Protein AF-W4L9Q1-F1 (afdb_monomer_lite)

Organism: Entotheonella factor (NCBI:txid1429438)

Structure (mmCIF, N/CA/C/O backbone):
data_AF-W4L9Q1-F1
#
_entry.id   AF-W4L9Q1-F1
#
loop_
_atom_site.group_PDB
_atom_site.id
_atom_site.type_symbol
_atom_site.label_atom_id
_atom_site.label_alt_id
_atom_site.label_comp_id
_atom_site.label_asym_id
_atom_site.label_entity_id
_atom_site.label_seq_id
_atom_site.pdbx_PDB_ins_code
_atom_site.Cartn_x
_atom_site.Cartn_y
_atom_site.Cartn_z
_atom_site.occupancy
_atom_site.B_iso_or_equiv
_atom_site.auth_seq_id
_atom_site.auth_comp_id
_atom_site.auth_asym_id
_atom_site.auth_atom_id
_atom_site.pdbx_PDB_model_num
ATOM 1 N N . MET A 1 1 ? -5.003 -15.562 -1.135 1.00 81.56 1 MET A N 1
ATOM 2 C CA . MET A 1 1 ? -5.381 -14.390 -0.312 1.00 81.56 1 MET A CA 1
ATOM 3 C C . MET A 1 1 ? -6.903 -14.299 -0.227 1.00 81.56 1 MET A C 1
ATOM 5 O O . MET A 1 1 ? -7.544 -14.784 -1.157 1.00 81.56 1 MET A O 1
ATOM 9 N N . PRO A 1 2 ? -7.484 -13.748 0.858 1.00 91.06 2 PRO A N 1
ATOM 10 C CA . PRO A 1 2 ? -8.933 -13.558 0.981 1.00 91.06 2 PRO A CA 1
ATOM 11 C C . PRO A 1 2 ? -9.529 -12.705 -0.149 1.00 91.06 2 PRO A C 1
ATOM 13 O O . PRO A 1 2 ? -8.844 -11.896 -0.768 1.00 91.06 2 PRO A O 1
ATOM 16 N N . ARG A 1 3 ? -10.829 -12.856 -0.423 1.00 92.12 3 ARG A N 1
ATOM 17 C CA . ARG A 1 3 ? -11.527 -11.943 -1.342 1.00 92.12 3 ARG A CA 1
ATOM 18 C C . ARG A 1 3 ? -11.833 -10.642 -0.605 1.00 92.12 3 ARG A C 1
ATOM 20 O O . ARG A 1 3 ? -12.477 -10.673 0.437 1.00 92.12 3 ARG A O 1
ATOM 27 N N . GLY A 1 4 ? -11.415 -9.518 -1.172 1.00 94.25 4 GLY A N 1
ATOM 28 C CA . GLY A 1 4 ? -11.682 -8.191 -0.629 1.00 94.25 4 GLY A CA 1
ATOM 29 C C . GLY A 1 4 ? -10.883 -7.125 -1.362 1.00 94.25 4 GLY A C 1
ATOM 30 O O . GLY A 1 4 ? -10.539 -7.293 -2.534 1.00 94.25 4 GLY A O 1
ATOM 31 N N . TYR A 1 5 ? -10.606 -6.029 -0.671 1.00 94.69 5 TYR A N 1
ATOM 32 C CA . TYR A 1 5 ? -9.891 -4.882 -1.210 1.00 94.69 5 TYR A CA 1
ATOM 33 C C . TYR A 1 5 ? -8.481 -4.827 -0.640 1.00 94.69 5 TYR A C 1
ATOM 35 O O . TYR A 1 5 ? -8.245 -5.203 0.506 1.00 94.69 5 TYR A O 1
ATOM 43 N N . TYR A 1 6 ? -7.555 -4.334 -1.452 1.00 94.62 6 TYR A N 1
ATOM 44 C CA . TYR A 1 6 ? -6.151 -4.233 -1.098 1.00 94.62 6 TYR A CA 1
ATOM 45 C C . TYR A 1 6 ? -5.633 -2.852 -1.463 1.00 94.62 6 TYR A C 1
ATOM 47 O O . TYR A 1 6 ? -5.867 -2.385 -2.579 1.00 94.62 6 TYR A O 1
ATOM 55 N N . ILE A 1 7 ? -4.906 -2.224 -0.541 1.00 94.31 7 ILE A N 1
ATOM 56 C CA . ILE A 1 7 ? -4.115 -1.027 -0.827 1.00 94.31 7 ILE A CA 1
ATOM 57 C C . ILE A 1 7 ? -2.648 -1.375 -0.603 1.00 94.31 7 ILE A C 1
ATOM 59 O O . ILE A 1 7 ? -2.281 -1.929 0.431 1.00 94.31 7 ILE A O 1
ATOM 63 N N . TYR A 1 8 ? -1.814 -1.060 -1.591 1.00 93.19 8 TYR A N 1
ATOM 64 C CA . TYR A 1 8 ? -0.370 -1.238 -1.524 1.00 93.19 8 TYR A CA 1
ATOM 65 C C . TYR A 1 8 ? 0.329 0.121 -1.531 1.00 93.19 8 TYR A C 1
ATOM 67 O O . TYR A 1 8 ? 0.129 0.911 -2.455 1.00 93.19 8 TYR A O 1
ATOM 75 N N . ALA A 1 9 ? 1.167 0.370 -0.526 1.00 91.81 9 ALA A N 1
ATOM 76 C CA . ALA A 1 9 ? 2.048 1.531 -0.464 1.00 91.81 9 ALA A CA 1
ATOM 77 C C . ALA A 1 9 ? 3.463 1.141 -0.925 1.00 91.81 9 ALA A C 1
ATOM 79 O O . ALA A 1 9 ? 4.039 0.164 -0.456 1.00 91.81 9 ALA A O 1
ATOM 80 N N . GLY A 1 10 ? 4.053 1.886 -1.857 1.00 89.06 10 GLY A N 1
ATOM 81 C CA . GLY A 1 10 ? 5.404 1.591 -2.338 1.00 89.06 10 GLY A CA 1
ATOM 82 C C . GLY A 1 10 ? 6.045 2.779 -3.041 1.00 89.06 10 GLY A C 1
ATOM 83 O O . GLY A 1 10 ? 5.342 3.638 -3.565 1.00 89.06 10 GLY A O 1
ATOM 84 N N . SER A 1 11 ? 7.381 2.825 -3.058 1.00 84.31 11 SER A N 1
ATOM 85 C CA . SER A 1 11 ? 8.059 4.120 -3.209 1.00 84.31 11 SER A CA 1
ATOM 86 C C . SER A 1 11 ? 8.225 4.715 -4.610 1.00 84.31 11 SER A C 1
ATOM 88 O O . SER A 1 11 ? 8.465 5.889 -4.675 1.00 84.31 11 SER A O 1
ATOM 90 N N . ALA A 1 12 ? 8.162 4.045 -5.753 1.00 79.31 12 ALA A N 1
ATOM 91 C CA . ALA A 1 12 ? 8.424 4.673 -7.076 1.00 79.31 12 ALA A CA 1
ATOM 92 C C . ALA A 1 12 ? 9.689 5.577 -7.245 1.00 79.31 12 ALA A C 1
ATOM 94 O O . ALA A 1 12 ? 9.782 6.316 -8.233 1.00 79.31 12 ALA A O 1
ATOM 95 N N . GLN A 1 13 ? 10.687 5.491 -6.354 1.00 71.44 13 GLN A N 1
ATOM 96 C CA . GLN A 1 13 ? 11.980 6.161 -6.524 1.00 71.44 13 GLN A CA 1
ATOM 97 C C . GLN A 1 13 ? 12.646 5.638 -7.810 1.00 71.44 13 GLN A C 1
ATOM 99 O O . GLN A 1 13 ? 12.792 4.431 -7.991 1.00 71.44 13 GLN A O 1
ATOM 104 N N . GLY A 1 14 ? 12.963 6.535 -8.749 1.00 66.94 14 GLY A N 1
ATOM 105 C CA . GLY A 1 14 ? 13.485 6.173 -10.077 1.00 66.94 14 GLY A CA 1
ATOM 106 C C . GLY A 1 14 ? 12.462 6.169 -11.224 1.00 66.94 14 GLY A C 1
ATOM 107 O O . GLY A 1 14 ? 12.819 5.808 -12.344 1.00 66.94 14 GLY A O 1
ATOM 108 N N . GLY A 1 15 ? 11.211 6.591 -10.987 1.00 77.88 15 GLY A N 1
ATOM 109 C CA . GLY A 1 15 ? 10.281 6.966 -12.061 1.00 77.88 15 GLY A CA 1
ATOM 110 C C . GLY A 1 15 ? 8.832 6.540 -11.828 1.00 77.88 15 GLY A C 1
ATOM 111 O O . GLY A 1 15 ? 8.444 5.416 -12.159 1.00 77.88 15 GLY A O 1
ATOM 112 N N . LEU A 1 16 ? 8.005 7.478 -11.356 1.00 78.69 16 LEU A N 1
ATOM 113 C CA . LEU A 1 16 ? 6.571 7.276 -11.126 1.00 78.69 16 LEU A CA 1
ATOM 114 C C . LEU A 1 16 ? 5.836 6.820 -12.394 1.00 78.69 16 LEU A C 1
ATOM 116 O O . LEU A 1 16 ? 5.162 5.793 -12.370 1.00 78.69 16 LEU A O 1
ATOM 120 N N . ALA A 1 17 ? 6.026 7.520 -13.517 1.00 75.31 17 ALA A N 1
ATOM 121 C CA . ALA A 1 17 ? 5.348 7.209 -14.777 1.00 75.31 17 ALA A CA 1
ATOM 122 C C . ALA A 1 17 ? 5.626 5.775 -15.261 1.00 75.31 17 ALA A C 1
ATOM 124 O O . ALA A 1 17 ? 4.701 5.042 -15.605 1.00 75.31 17 ALA A O 1
ATOM 125 N N . LYS A 1 18 ? 6.891 5.331 -15.211 1.00 79.94 18 LYS A N 1
ATOM 126 C CA . LYS A 1 18 ? 7.289 3.971 -15.610 1.00 79.94 18 LYS A CA 1
ATOM 127 C C . LYS A 1 18 ? 6.645 2.912 -14.715 1.00 79.94 18 LYS A C 1
ATOM 129 O O . LYS A 1 18 ? 6.160 1.892 -15.211 1.00 79.94 18 LYS A O 1
ATOM 134 N N . ARG A 1 19 ? 6.626 3.153 -13.402 1.00 80.62 19 ARG A N 1
ATOM 135 C CA . ARG A 1 19 ? 6.049 2.225 -12.425 1.00 80.62 19 ARG A CA 1
ATOM 136 C C . ARG A 1 19 ? 4.528 2.142 -12.549 1.00 80.62 19 ARG A C 1
ATOM 138 O O . ARG A 1 19 ? 3.984 1.043 -12.554 1.00 80.62 19 ARG A O 1
ATOM 145 N N . LEU A 1 20 ? 3.856 3.273 -12.745 1.00 80.12 20 LEU A N 1
ATOM 146 C CA . LEU A 1 20 ? 2.416 3.321 -13.001 1.00 80.12 20 LEU A CA 1
ATOM 147 C C . LEU A 1 20 ? 2.045 2.645 -14.314 1.00 80.12 20 LEU A C 1
ATOM 149 O O . LEU A 1 20 ? 1.163 1.793 -14.321 1.00 80.12 20 LEU A O 1
ATOM 153 N N . HIS A 1 21 ? 2.748 2.954 -15.407 1.00 78.88 21 HIS A N 1
ATOM 154 C CA . HIS A 1 21 ? 2.512 2.310 -16.695 1.00 78.88 21 HIS A CA 1
ATOM 155 C C . HIS A 1 21 ? 2.579 0.788 -16.555 1.00 78.88 21 HIS A C 1
ATOM 157 O O . HIS A 1 21 ? 1.666 0.083 -16.985 1.00 78.88 21 HIS A O 1
ATOM 163 N N . ARG A 1 22 ? 3.611 0.286 -15.867 1.00 81.50 22 ARG A N 1
ATOM 164 C CA . ARG A 1 22 ? 3.750 -1.138 -15.573 1.00 81.50 22 ARG A CA 1
ATOM 165 C C . ARG A 1 22 ? 2.616 -1.678 -14.705 1.00 81.50 22 ARG A C 1
ATOM 167 O O . ARG A 1 22 ? 2.123 -2.761 -14.997 1.00 81.50 22 ARG A O 1
ATOM 174 N N . HIS A 1 23 ? 2.213 -0.979 -13.646 1.00 79.19 23 HIS A N 1
ATOM 175 C CA . HIS A 1 23 ? 1.157 -1.427 -12.728 1.00 79.19 23 HIS A CA 1
ATOM 176 C C . HIS A 1 23 ? -0.267 -1.258 -13.271 1.00 79.19 23 HIS A C 1
ATOM 178 O O . HIS A 1 23 ? -1.179 -1.888 -12.748 1.00 79.19 23 HIS A O 1
ATOM 184 N N . VAL A 1 24 ? -0.464 -0.496 -14.344 1.00 75.00 24 VAL A N 1
ATOM 185 C CA . VAL A 1 24 ? -1.743 -0.419 -15.058 1.00 75.00 24 VAL A CA 1
ATOM 186 C C . VAL A 1 24 ? -1.793 -1.469 -16.168 1.00 75.00 24 VAL A C 1
ATOM 188 O O . VAL A 1 24 ? -2.681 -2.317 -16.166 1.00 75.00 24 VAL A O 1
ATOM 191 N N . HIS A 1 25 ? -0.788 -1.525 -17.043 1.00 74.69 25 HIS A N 1
ATOM 192 C CA . HIS A 1 25 ? -0.856 -2.322 -18.280 1.00 74.69 25 HIS A CA 1
ATOM 193 C C . HIS A 1 25 ? -0.369 -3.763 -18.132 1.00 74.69 25 HIS A C 1
ATOM 195 O O . HIS A 1 25 ? -0.805 -4.645 -18.859 1.00 74.69 25 HIS A O 1
ATOM 201 N N . GLY A 1 26 ? 0.500 -4.018 -17.160 1.00 69.75 26 GLY A N 1
ATOM 202 C CA . GLY A 1 26 ? 1.064 -5.341 -16.910 1.00 69.75 26 GLY A CA 1
ATOM 203 C C . GLY A 1 26 ? 2.565 -5.334 -17.131 1.00 69.75 26 GLY A C 1
ATOM 204 O O . GLY A 1 26 ? 3.129 -4.407 -17.712 1.00 69.75 26 GLY A O 1
ATOM 205 N N . ALA A 1 27 ? 3.216 -6.380 -16.641 1.00 69.69 27 ALA A N 1
ATOM 206 C CA . ALA A 1 27 ? 4.602 -6.682 -16.944 1.00 69.69 27 ALA A CA 1
ATOM 207 C C . ALA A 1 27 ? 4.713 -8.172 -17.239 1.00 69.69 27 ALA A C 1
ATOM 209 O O . ALA A 1 27 ? 4.077 -8.974 -16.560 1.00 69.69 27 ALA A O 1
ATOM 210 N N . SER A 1 28 ? 5.564 -8.538 -18.191 1.00 70.44 28 SER A N 1
ATOM 211 C CA . SER A 1 28 ? 5.990 -9.927 -18.380 1.00 70.44 28 SER A CA 1
ATOM 212 C C . SER A 1 28 ? 6.986 -10.385 -17.307 1.00 70.44 28 SER A C 1
ATOM 214 O O . SER A 1 28 ? 7.206 -11.581 -17.154 1.00 70.44 28 SER A O 1
ATOM 216 N N . THR A 1 29 ? 7.578 -9.450 -16.551 1.00 77.25 29 THR A N 1
ATOM 217 C CA . THR A 1 29 ? 8.550 -9.731 -15.486 1.00 77.25 29 THR A CA 1
ATOM 218 C C . THR A 1 29 ? 8.092 -9.191 -14.134 1.00 77.25 29 THR A C 1
ATOM 220 O O . THR A 1 29 ? 7.622 -8.055 -14.039 1.00 77.25 29 THR A O 1
ATOM 223 N N . TYR A 1 30 ? 8.283 -9.977 -13.074 1.00 80.38 30 TYR A N 1
ATOM 224 C CA . TYR A 1 30 ? 7.971 -9.587 -11.697 1.00 80.38 30 TYR A CA 1
ATOM 225 C C . TYR A 1 30 ? 9.176 -8.886 -11.068 1.00 80.38 30 TYR A C 1
ATOM 227 O O . TYR A 1 30 ? 10.176 -9.529 -10.765 1.00 80.38 30 TYR A O 1
ATOM 235 N N . HIS A 1 31 ? 9.108 -7.564 -10.900 1.00 79.12 31 HIS A N 1
ATOM 236 C CA . HIS A 1 31 ? 10.197 -6.781 -10.296 1.00 79.12 31 HIS A CA 1
ATOM 237 C C . HIS A 1 31 ? 9.815 -6.207 -8.928 1.00 79.12 31 HIS A C 1
ATOM 239 O O . HIS A 1 31 ? 10.672 -6.054 -8.064 1.00 79.12 31 HIS A O 1
ATOM 245 N N . TRP A 1 32 ? 8.537 -5.895 -8.708 1.00 82.88 32 TRP A N 1
ATOM 246 C CA . TRP A 1 32 ? 8.040 -5.371 -7.436 1.00 82.88 32 TRP A CA 1
ATOM 247 C C . TRP A 1 32 ? 7.078 -6.351 -6.776 1.00 82.88 32 TRP A C 1
ATOM 249 O O . TRP A 1 32 ? 6.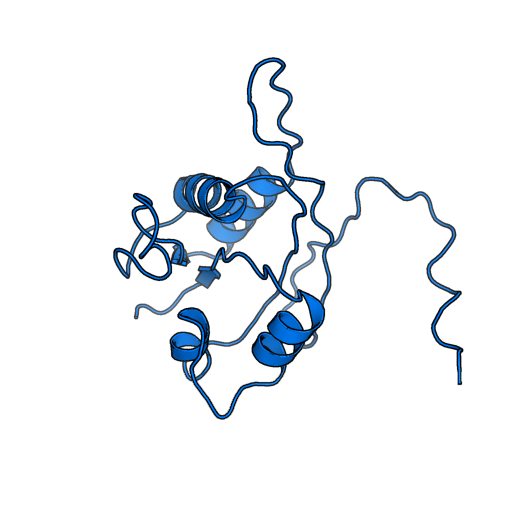370 -7.084 -7.455 1.00 82.88 32 TRP A O 1
ATOM 259 N N . HIS A 1 33 ? 6.984 -6.309 -5.445 1.00 84.56 33 HIS A N 1
ATOM 260 C CA . HIS A 1 33 ? 6.080 -7.175 -4.680 1.00 84.56 33 HIS A CA 1
ATOM 261 C C . HIS A 1 33 ? 4.640 -7.157 -5.226 1.00 84.56 33 HIS A C 1
ATOM 263 O O . HIS A 1 33 ? 4.039 -8.209 -5.419 1.00 84.56 33 HIS A O 1
ATOM 269 N N . ILE A 1 34 ? 4.108 -5.978 -5.571 1.00 85.56 34 ILE A N 1
ATOM 270 C CA . ILE A 1 34 ? 2.755 -5.837 -6.133 1.00 85.56 34 ILE A CA 1
ATOM 271 C C . ILE A 1 34 ? 2.579 -6.522 -7.499 1.00 85.56 34 ILE A C 1
ATOM 273 O O . ILE A 1 34 ? 1.459 -6.907 -7.828 1.00 85.56 34 ILE A O 1
ATOM 277 N N . ASP A 1 35 ? 3.654 -6.742 -8.269 1.00 84.50 35 ASP A N 1
ATOM 278 C CA . ASP A 1 35 ? 3.584 -7.450 -9.554 1.00 84.50 35 ASP A CA 1
ATOM 279 C C . ASP A 1 35 ? 3.070 -8.889 -9.354 1.00 84.50 35 ASP A C 1
ATOM 281 O O . ASP A 1 35 ? 2.298 -9.378 -10.173 1.00 84.50 35 ASP A O 1
ATOM 285 N N . TYR A 1 36 ? 3.399 -9.536 -8.228 1.00 82.94 36 TYR A N 1
ATOM 286 C CA . TYR A 1 36 ? 2.929 -10.890 -7.895 1.00 82.94 36 TYR A CA 1
ATOM 287 C C . TYR A 1 36 ? 1.428 -10.962 -7.582 1.00 82.94 36 TYR A C 1
ATOM 289 O O . TYR A 1 36 ? 0.818 -12.020 -7.712 1.00 82.94 36 TYR A O 1
ATOM 297 N N . LEU A 1 37 ? 0.813 -9.845 -7.183 1.00 82.69 37 LEU A N 1
ATOM 298 C CA . LEU A 1 37 ? -0.630 -9.774 -6.932 1.00 82.69 37 LEU A CA 1
ATOM 299 C C . LEU A 1 37 ? -1.426 -9.417 -8.180 1.00 82.69 37 LEU A C 1
ATOM 301 O O . LEU A 1 37 ? -2.633 -9.645 -8.227 1.00 82.69 37 LEU A O 1
ATOM 305 N N . ARG A 1 38 ? -0.770 -8.867 -9.204 1.00 77.19 38 ARG A N 1
ATOM 306 C CA . ARG A 1 38 ? -1.447 -8.335 -10.385 1.00 77.19 38 ARG A CA 1
ATOM 307 C C . ARG A 1 38 ? -2.234 -9.372 -11.170 1.00 77.19 38 ARG A C 1
ATOM 309 O O . ARG A 1 38 ? -3.313 -9.047 -11.646 1.00 77.19 38 ARG A O 1
ATOM 316 N N . SER A 1 39 ? -1.727 -10.596 -11.301 1.00 78.38 39 SER A N 1
ATOM 317 C CA . SER A 1 39 ? -2.442 -11.663 -12.016 1.00 78.38 39 SER A CA 1
ATOM 318 C C . SER A 1 39 ? -3.710 -12.122 -11.288 1.00 78.38 39 SER A C 1
ATOM 320 O O . SER A 1 39 ? -4.579 -12.734 -11.899 1.00 78.38 39 SER A O 1
ATOM 322 N N . GLN A 1 40 ? -3.834 -11.801 -9.997 1.00 84.19 40 GLN A N 1
ATOM 323 C CA . GLN A 1 40 ? -4.921 -12.234 -9.119 1.00 84.19 40 GLN A CA 1
ATOM 324 C C . GLN A 1 40 ? -5.834 -11.076 -8.682 1.00 84.19 40 GLN A C 1
ATOM 326 O O . GLN A 1 40 ? -6.788 -11.294 -7.935 1.00 84.19 40 GLN A O 1
ATOM 331 N N . ALA A 1 41 ? -5.556 -9.839 -9.114 1.00 84.38 41 ALA A N 1
ATOM 332 C CA . ALA A 1 41 ? -6.250 -8.645 -8.645 1.00 84.38 41 ALA A CA 1
ATOM 333 C C . ALA A 1 41 ? -6.546 -7.651 -9.775 1.00 84.38 41 ALA A C 1
ATOM 335 O O . ALA A 1 41 ? -5.730 -7.398 -10.659 1.00 84.38 41 ALA A O 1
ATOM 336 N N . ARG A 1 42 ? -7.718 -7.013 -9.696 1.00 84.69 42 ARG A N 1
ATOM 337 C CA . ARG A 1 42 ? -8.084 -5.888 -10.562 1.00 84.69 42 ARG A CA 1
ATOM 338 C C . ARG A 1 42 ? -7.646 -4.578 -9.915 1.00 84.69 42 ARG A C 1
ATOM 340 O O . ARG A 1 42 ? -8.051 -4.287 -8.792 1.00 84.69 42 ARG A O 1
ATOM 347 N N . VAL A 1 43 ? -6.882 -3.767 -10.644 1.00 83.50 43 VAL A N 1
ATOM 348 C CA . VAL A 1 43 ? -6.528 -2.407 -10.214 1.00 83.50 43 VAL A CA 1
ATOM 349 C C . VAL A 1 43 ? -7.779 -1.531 -10.261 1.00 83.50 43 VAL A C 1
ATOM 351 O O . VAL A 1 43 ? -8.454 -1.477 -11.286 1.00 83.50 43 VAL A O 1
ATOM 354 N N . LEU A 1 44 ? -8.107 -0.880 -9.143 1.00 85.25 44 LEU A N 1
ATOM 355 C CA . LEU A 1 44 ? -9.280 -0.001 -9.035 1.00 85.25 44 LEU A CA 1
ATOM 356 C C . LEU A 1 44 ? -8.915 1.484 -9.128 1.00 85.25 44 LEU A C 1
ATOM 358 O O . LEU A 1 44 ? -9.682 2.263 -9.683 1.00 85.25 44 LEU A O 1
ATOM 362 N N . ALA A 1 45 ? -7.772 1.872 -8.559 1.00 83.25 45 ALA A N 1
ATOM 363 C CA . ALA A 1 45 ? -7.290 3.248 -8.504 1.00 83.25 45 ALA A CA 1
ATOM 364 C C . ALA A 1 45 ? -5.797 3.278 -8.140 1.00 83.25 45 ALA A C 1
ATOM 366 O O . ALA A 1 45 ? -5.245 2.274 -7.680 1.00 83.25 45 ALA A O 1
ATOM 367 N N . TRP A 1 46 ? -5.164 4.440 -8.302 1.00 82.56 46 TRP A N 1
ATOM 368 C CA . TRP A 1 46 ? -3.840 4.741 -7.762 1.00 82.56 46 T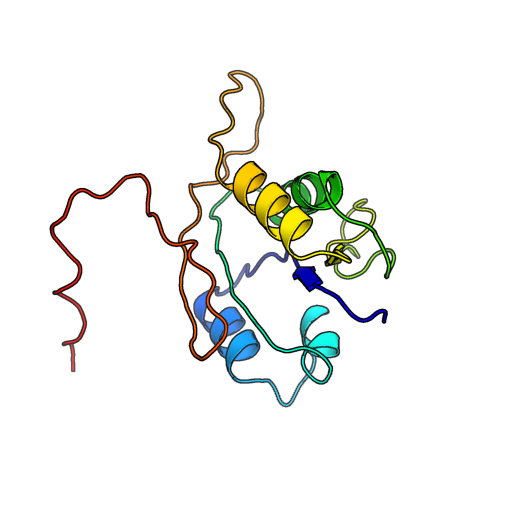RP A CA 1
ATOM 369 C C . TRP A 1 46 ? -3.772 6.198 -7.290 1.00 82.56 46 TRP A C 1
ATOM 371 O O . TRP A 1 46 ? -4.546 7.044 -7.732 1.00 82.56 46 TRP A O 1
ATOM 381 N N . CYS A 1 47 ? -2.870 6.476 -6.351 1.00 80.81 47 CYS A N 1
ATOM 382 C CA . CYS A 1 47 ? -2.604 7.810 -5.813 1.00 80.81 47 CYS A CA 1
ATOM 383 C C . CYS A 1 47 ? -1.089 7.980 -5.695 1.00 80.81 47 CYS A C 1
ATOM 385 O O . CYS A 1 47 ? -0.395 7.021 -5.349 1.00 80.81 47 CYS A O 1
ATOM 387 N N . ALA A 1 48 ? -0.583 9.179 -5.969 1.00 79.88 48 ALA A N 1
ATOM 388 C CA . ALA A 1 48 ? 0.824 9.504 -5.780 1.00 79.88 48 ALA A CA 1
ATOM 389 C C . ALA A 1 48 ? 0.975 10.627 -4.752 1.00 79.88 48 ALA A C 1
ATOM 391 O O . ALA A 1 48 ? 0.254 11.623 -4.799 1.00 79.88 48 ALA A O 1
ATOM 392 N N . PHE A 1 49 ? 1.936 10.451 -3.849 1.00 77.12 49 PHE A N 1
ATOM 393 C CA . PHE A 1 49 ? 2.320 11.426 -2.837 1.00 77.12 49 PHE A CA 1
ATOM 394 C C . PHE A 1 49 ? 3.796 11.747 -3.044 1.00 77.12 49 PHE A C 1
ATOM 396 O O . PHE A 1 49 ? 4.613 10.828 -3.149 1.00 77.12 49 PHE A O 1
ATOM 403 N N . ALA A 1 50 ? 4.143 13.029 -3.109 1.00 73.62 50 ALA A N 1
ATOM 404 C CA . ALA A 1 50 ? 5.530 13.449 -2.999 1.00 73.62 50 ALA A CA 1
ATOM 405 C C . ALA A 1 50 ? 5.864 13.641 -1.514 1.00 73.62 50 ALA A C 1
ATOM 407 O O . ALA A 1 50 ? 5.028 14.063 -0.719 1.00 73.62 50 ALA A O 1
ATOM 408 N N . GLY A 1 51 ? 7.082 13.295 -1.121 1.00 67.75 51 GLY A N 1
ATOM 409 C CA . GLY A 1 51 ? 7.531 13.439 0.257 1.00 67.75 51 GLY A CA 1
ATOM 410 C C . GLY A 1 51 ? 8.996 13.059 0.410 1.00 67.75 51 GLY A C 1
ATOM 411 O O . GLY A 1 51 ? 9.572 12.386 -0.447 1.00 67.75 51 GLY A O 1
ATOM 412 N N . HIS A 1 52 ? 9.601 13.507 1.507 1.00 62.88 52 HIS A N 1
ATOM 413 C CA . HIS A 1 52 ? 10.957 13.115 1.898 1.00 62.88 52 HIS A CA 1
ATOM 414 C C . HIS A 1 52 ? 10.947 11.747 2.615 1.00 62.88 52 HIS A C 1
ATOM 416 O O . HIS A 1 52 ? 9.885 11.281 3.009 1.00 62.88 52 HIS A O 1
ATOM 422 N N . HIS A 1 53 ? 12.121 11.110 2.742 1.00 58.66 53 HIS A N 1
ATOM 423 C CA . HIS A 1 53 ? 12.413 9.822 3.411 1.00 58.66 53 HIS A CA 1
ATOM 424 C C . HIS A 1 53 ? 11.216 8.935 3.841 1.00 58.66 53 HIS A C 1
ATOM 426 O O . HIS A 1 53 ? 10.536 9.212 4.827 1.00 58.66 53 HIS A O 1
ATOM 432 N N . TYR A 1 54 ? 11.060 7.791 3.163 1.00 61.78 54 TYR A N 1
ATOM 433 C CA . TYR A 1 54 ? 10.093 6.715 3.454 1.00 61.78 54 TYR A CA 1
ATOM 434 C C . TYR A 1 54 ? 8.609 7.135 3.522 1.00 61.78 54 TYR A C 1
ATOM 436 O O . TYR A 1 54 ? 7.904 6.762 4.474 1.00 61.78 54 TYR A O 1
ATOM 444 N N . PRO A 1 55 ? 8.085 7.869 2.518 1.00 73.50 55 PRO A N 1
ATOM 445 C CA . PRO A 1 55 ? 6.666 8.216 2.465 1.00 73.50 55 PRO A CA 1
ATOM 446 C C . PRO A 1 55 ? 5.767 6.969 2.515 1.00 73.50 55 PRO A C 1
ATOM 448 O O . PRO A 1 55 ? 4.728 6.987 3.172 1.00 73.50 55 PRO A O 1
ATOM 451 N N . GLU A 1 56 ? 6.187 5.848 1.921 1.00 86.31 56 GLU A N 1
ATOM 452 C CA . GLU A 1 56 ? 5.427 4.597 1.916 1.00 86.31 56 GLU A CA 1
ATOM 453 C C . GLU A 1 56 ? 5.213 3.996 3.310 1.00 86.31 56 GLU A C 1
ATOM 455 O O . GLU A 1 56 ? 4.139 3.453 3.562 1.00 86.31 56 GLU A O 1
ATOM 460 N N . CYS A 1 57 ? 6.164 4.149 4.240 1.00 90.31 57 CYS A N 1
ATOM 461 C CA . CYS A 1 57 ? 5.998 3.658 5.609 1.00 90.31 57 CYS A CA 1
ATOM 462 C C . CYS A 1 57 ? 4.899 4.435 6.344 1.00 90.31 57 CYS A C 1
ATOM 464 O O . CYS A 1 57 ? 4.095 3.859 7.078 1.00 90.31 57 CYS A O 1
ATOM 466 N N . THR A 1 58 ? 4.859 5.755 6.152 1.00 88.12 58 THR A N 1
ATOM 467 C CA . THR A 1 58 ? 3.826 6.613 6.745 1.00 88.12 58 THR A CA 1
ATOM 468 C C . THR A 1 58 ? 2.462 6.308 6.142 1.00 88.12 58 THR A C 1
ATOM 470 O O . THR A 1 58 ? 1.509 6.113 6.891 1.00 88.12 58 THR A O 1
ATOM 473 N N . LEU A 1 59 ? 2.384 6.158 4.817 1.00 89.75 59 LEU A N 1
ATOM 474 C CA . LEU A 1 59 ? 1.155 5.751 4.134 1.00 89.75 59 LEU A CA 1
ATOM 475 C C . LEU A 1 59 ? 0.655 4.391 4.642 1.00 89.75 59 LEU A C 1
ATOM 477 O O . LEU A 1 59 ? -0.505 4.274 5.025 1.00 89.75 59 LEU A O 1
ATOM 481 N N . ALA A 1 60 ? 1.526 3.380 4.706 1.00 92.88 60 ALA A N 1
ATOM 482 C CA . ALA A 1 60 ? 1.167 2.042 5.171 1.00 92.88 60 ALA A CA 1
ATOM 483 C C . ALA A 1 60 ? 0.635 2.049 6.612 1.00 92.88 60 ALA A C 1
ATOM 485 O O . ALA A 1 60 ? -0.392 1.431 6.885 1.00 92.88 60 ALA A O 1
ATOM 486 N N . ARG A 1 61 ? 1.281 2.788 7.525 1.00 91.88 61 ARG A N 1
ATOM 487 C CA . ARG A 1 61 ? 0.806 2.925 8.912 1.00 91.88 61 ARG A CA 1
ATOM 488 C C . ARG A 1 61 ? -0.567 3.582 8.997 1.00 91.88 61 ARG A C 1
ATOM 490 O O . ARG A 1 61 ? -1.416 3.086 9.728 1.00 91.88 61 ARG A O 1
ATOM 497 N N . THR A 1 62 ? -0.804 4.655 8.245 1.00 90.75 62 THR A N 1
ATOM 498 C CA . THR A 1 62 ? -2.119 5.311 8.229 1.00 90.75 62 THR A CA 1
ATOM 499 C C . THR A 1 62 ? -3.193 4.377 7.680 1.00 90.75 62 THR A C 1
ATOM 501 O O . THR A 1 62 ? -4.269 4.267 8.257 1.00 90.75 62 THR A O 1
ATOM 504 N N . LEU A 1 63 ? -2.895 3.642 6.609 1.00 93.88 63 LEU A N 1
ATOM 505 C CA . LEU A 1 63 ? -3.822 2.682 6.007 1.00 93.88 63 LEU A CA 1
ATOM 506 C C . LEU A 1 63 ? -4.196 1.535 6.959 1.00 93.88 63 LEU A C 1
ATOM 508 O O . LEU A 1 63 ? -5.359 1.126 6.990 1.00 93.88 63 LEU A O 1
ATOM 512 N N . LEU A 1 64 ? -3.240 1.055 7.759 1.00 95.38 64 LEU A N 1
ATOM 513 C CA . LEU A 1 64 ? -3.444 -0.008 8.750 1.00 95.38 64 LEU A CA 1
ATOM 514 C C . LEU A 1 64 ? -4.406 0.371 9.883 1.00 95.38 64 LEU A C 1
ATOM 516 O O . LEU A 1 64 ? -4.900 -0.515 10.566 1.00 95.38 64 LEU A O 1
ATOM 520 N N . THR A 1 65 ? -4.727 1.652 10.077 1.00 94.62 65 THR A N 1
ATOM 521 C CA . THR A 1 65 ? -5.715 2.060 11.097 1.00 94.62 65 THR A CA 1
ATOM 522 C C . THR A 1 65 ? -7.133 1.556 10.808 1.00 94.62 65 THR A C 1
ATOM 524 O O . THR A 1 65 ? -7.952 1.479 11.719 1.00 94.62 65 THR A O 1
ATOM 527 N N . TRP A 1 66 ? -7.416 1.185 9.556 1.00 95.19 66 TRP A N 1
ATOM 528 C CA . TRP A 1 66 ? -8.735 0.745 9.092 1.00 95.19 66 TRP A CA 1
ATOM 529 C C . TRP A 1 66 ? -8.722 -0.646 8.447 1.00 95.19 66 TRP A C 1
ATOM 531 O O . TRP A 1 66 ? -9.729 -1.056 7.876 1.00 95.19 66 TRP A O 1
ATOM 541 N N . GLY A 1 67 ? -7.592 -1.353 8.461 1.00 96.12 67 GLY A N 1
ATOM 542 C CA . GLY A 1 67 ? -7.444 -2.611 7.735 1.00 96.12 67 GLY A CA 1
ATOM 543 C C . GLY A 1 67 ? -6.455 -3.563 8.387 1.00 96.12 67 GLY A C 1
ATOM 544 O O . GLY A 1 67 ? -5.771 -3.219 9.344 1.00 96.12 67 GLY A O 1
ATOM 545 N N . ASP A 1 68 ? -6.367 -4.764 7.827 1.00 97.44 68 ASP A N 1
ATOM 546 C CA . ASP A 1 68 ? -5.635 -5.876 8.424 1.00 97.44 68 ASP A CA 1
ATOM 547 C C . ASP A 1 68 ? -4.387 -6.255 7.622 1.00 97.44 68 ASP A C 1
ATOM 549 O O . ASP A 1 68 ? -4.305 -6.093 6.397 1.00 97.44 68 ASP A O 1
ATOM 553 N N . VAL A 1 69 ? -3.427 -6.866 8.316 1.00 97.31 69 VAL A N 1
ATOM 554 C CA . VAL A 1 69 ? -2.289 -7.545 7.692 1.00 97.31 69 VAL A CA 1
ATOM 555 C C . VAL A 1 69 ? -2.656 -9.003 7.438 1.00 97.31 69 VAL A C 1
ATOM 557 O O . VAL A 1 69 ? -2.733 -9.805 8.361 1.00 97.31 69 VAL A O 1
ATOM 560 N N . VAL A 1 70 ? -2.820 -9.370 6.166 1.00 95.88 70 VAL A N 1
ATOM 561 C CA . VAL A 1 70 ? -3.041 -10.773 5.748 1.00 95.88 70 VAL A CA 1
ATOM 562 C C . VAL A 1 70 ? -1.810 -11.410 5.103 1.00 95.88 70 VAL A C 1
ATOM 564 O O . VAL A 1 70 ? -1.789 -12.611 4.845 1.00 95.88 70 VAL A O 1
ATOM 567 N N . CYS A 1 71 ? -0.786 -10.605 4.815 1.00 94.06 71 CYS A N 1
ATOM 568 C CA . CYS A 1 71 ? 0.493 -11.050 4.275 1.00 94.06 71 CYS A CA 1
ATOM 569 C C . CYS A 1 71 ? 1.620 -10.292 4.989 1.00 94.06 71 CYS A C 1
ATOM 571 O O . CYS A 1 71 ? 1.969 -9.180 4.577 1.00 94.06 71 CYS A O 1
ATOM 573 N N . PRO A 1 72 ? 2.145 -10.849 6.094 1.00 95.31 72 PRO A N 1
ATOM 574 C CA . PRO A 1 72 ? 3.189 -10.205 6.874 1.00 95.31 72 PRO A CA 1
ATOM 575 C C . PRO A 1 72 ? 4.406 -9.863 6.020 1.00 95.31 72 PRO A C 1
ATOM 577 O O . PRO A 1 72 ? 4.812 -10.626 5.145 1.00 95.31 72 PRO A O 1
ATOM 580 N N . ARG A 1 73 ? 4.988 -8.699 6.294 1.00 94.38 73 ARG A N 1
ATOM 581 C CA . ARG A 1 73 ? 6.187 -8.150 5.654 1.00 94.38 73 ARG A CA 1
ATOM 582 C C . ARG A 1 73 ? 6.090 -7.918 4.143 1.00 94.38 73 ARG A C 1
ATOM 584 O O . ARG A 1 73 ? 7.091 -7.553 3.527 1.00 94.38 73 ARG A O 1
ATOM 591 N N . PHE A 1 74 ? 4.909 -8.042 3.531 1.00 94.12 74 PHE A N 1
ATOM 592 C CA . PHE A 1 74 ? 4.752 -7.808 2.096 1.00 94.12 74 PHE A CA 1
ATOM 593 C C . PHE A 1 74 ? 5.163 -6.380 1.724 1.00 94.12 74 PHE A C 1
ATOM 595 O O . PHE A 1 74 ? 4.540 -5.413 2.166 1.00 94.12 74 PHE A O 1
ATOM 602 N N . GLY A 1 75 ? 6.201 -6.243 0.896 1.00 90.81 75 GLY A N 1
ATOM 603 C CA . GLY A 1 75 ? 6.719 -4.943 0.474 1.00 90.81 75 GLY A CA 1
ATOM 604 C C . GLY A 1 75 ? 7.423 -4.131 1.562 1.00 90.81 75 GLY A C 1
ATOM 605 O O . GLY A 1 75 ? 7.692 -2.964 1.302 1.00 90.81 75 GLY A O 1
ATOM 606 N N . ALA A 1 76 ? 7.711 -4.729 2.722 1.00 93.12 76 ALA A N 1
ATOM 607 C CA . ALA A 1 76 ? 8.326 -4.102 3.896 1.00 93.12 76 ALA A CA 1
ATOM 608 C C . ALA A 1 76 ? 9.669 -4.774 4.263 1.00 93.12 76 ALA A C 1
ATOM 610 O O . ALA A 1 76 ? 10.001 -4.965 5.433 1.00 93.12 76 ALA A O 1
ATOM 611 N N . SER A 1 77 ? 10.425 -5.215 3.254 1.00 87.62 77 SER A N 1
ATOM 612 C CA . SER A 1 77 ? 11.671 -5.969 3.448 1.00 87.62 77 SER A CA 1
ATOM 613 C C . SER A 1 77 ? 12.788 -5.126 4.071 1.00 87.62 77 SER A C 1
ATOM 615 O O . SER A 1 77 ? 13.579 -5.652 4.848 1.00 87.62 77 SER A O 1
ATOM 617 N N . ASP A 1 78 ? 12.814 -3.833 3.764 1.00 89.56 78 ASP A N 1
ATOM 618 C CA . ASP A 1 78 ? 13.803 -2.824 4.156 1.00 89.56 78 ASP A CA 1
ATOM 619 C C . ASP A 1 78 ? 13.355 -1.947 5.339 1.00 89.56 78 ASP A C 1
ATOM 621 O O . ASP A 1 78 ? 14.055 -1.012 5.724 1.00 89.56 78 ASP A O 1
ATOM 625 N N . CYS A 1 79 ? 12.207 -2.250 5.951 1.00 90.88 79 CYS A N 1
ATOM 626 C CA . CYS A 1 79 ? 11.688 -1.517 7.100 1.00 90.88 79 CYS A CA 1
ATOM 627 C C . CYS A 1 79 ? 11.072 -2.446 8.162 1.00 90.88 79 CYS A C 1
ATOM 629 O O . CYS A 1 79 ? 10.953 -3.666 7.998 1.00 90.88 79 CYS A O 1
ATOM 631 N N . SER A 1 80 ? 10.672 -1.849 9.286 1.00 92.56 80 SER A N 1
ATOM 632 C CA . SER A 1 80 ? 10.009 -2.532 10.403 1.00 92.56 80 SER A CA 1
ATOM 633 C C . SER A 1 80 ? 8.478 -2.528 10.310 1.00 92.56 80 SER A C 1
ATOM 635 O O . SER A 1 80 ? 7.810 -2.950 11.254 1.00 92.56 80 SER A O 1
ATOM 637 N N . CYS A 1 81 ? 7.894 -2.060 9.200 1.00 94.62 81 CYS A N 1
ATOM 638 C CA . CYS A 1 81 ? 6.443 -2.070 9.029 1.00 94.62 81 CYS A CA 1
ATOM 639 C C . CYS A 1 81 ? 5.889 -3.509 9.062 1.00 94.62 81 CYS A C 1
ATOM 641 O O . CYS A 1 81 ? 6.495 -4.413 8.476 1.00 94.62 81 CYS A O 1
ATOM 643 N N . PRO A 1 82 ? 4.701 -3.728 9.660 1.00 95.62 82 PRO A N 1
ATOM 644 C CA . PRO A 1 82 ? 4.043 -5.034 9.648 1.00 95.62 82 PRO A CA 1
ATOM 645 C C . PRO A 1 82 ? 3.799 -5.567 8.232 1.00 95.62 82 PRO A C 1
ATOM 647 O O . PRO A 1 82 ? 4.017 -6.746 7.972 1.00 95.62 82 PRO A O 1
ATOM 650 N N . ALA A 1 83 ? 3.370 -4.694 7.317 1.00 96.19 83 ALA A N 1
ATOM 651 C CA . ALA A 1 83 ? 3.291 -4.908 5.876 1.00 96.19 83 ALA A CA 1
ATOM 652 C C . ALA A 1 83 ? 3.055 -3.557 5.180 1.00 96.19 83 ALA A C 1
ATOM 654 O O . ALA A 1 83 ? 2.563 -2.613 5.796 1.00 96.19 83 ALA A O 1
ATOM 655 N N . HIS A 1 84 ? 3.359 -3.476 3.886 1.00 95.31 84 HIS A N 1
ATOM 656 C CA . HIS A 1 84 ? 2.957 -2.364 3.017 1.00 95.31 84 HIS A CA 1
ATOM 657 C C . HIS A 1 84 ? 1.740 -2.699 2.138 1.00 95.31 84 HIS A C 1
ATOM 659 O O . HIS A 1 84 ? 1.274 -1.859 1.370 1.00 95.31 84 HIS A O 1
ATOM 665 N N . LEU A 1 85 ? 1.219 -3.922 2.250 1.00 95.50 85 LEU A N 1
ATOM 666 C CA . LEU A 1 85 ? -0.056 -4.344 1.682 1.00 95.50 85 LEU A CA 1
ATOM 667 C C . LEU A 1 85 ? -1.088 -4.461 2.802 1.00 95.50 85 LEU A C 1
ATOM 669 O O . LEU A 1 85 ? -0.922 -5.281 3.705 1.00 95.50 85 LEU A O 1
ATOM 673 N N . VAL A 1 86 ? -2.156 -3.678 2.704 1.00 97.00 86 VAL A N 1
ATOM 674 C CA . VAL A 1 86 ? -3.247 -3.652 3.683 1.00 97.00 86 VAL A CA 1
ATOM 675 C C . VAL A 1 86 ? -4.504 -4.237 3.058 1.00 97.00 86 VAL A C 1
ATOM 677 O O . VAL A 1 86 ? -4.862 -3.884 1.931 1.00 97.00 86 VAL A O 1
ATOM 680 N N . TYR A 1 87 ? -5.152 -5.147 3.779 1.00 97.06 87 TYR A N 1
ATOM 681 C CA . TYR A 1 87 ? -6.392 -5.795 3.375 1.00 97.06 87 TYR A CA 1
ATOM 682 C C . TYR A 1 87 ? -7.602 -5.150 4.045 1.00 97.06 87 TYR A C 1
ATOM 684 O O . TYR A 1 87 ? -7.569 -4.811 5.223 1.00 97.06 87 TYR A O 1
ATOM 692 N N . TYR A 1 88 ? -8.696 -5.068 3.296 1.00 96.56 88 TYR A N 1
ATOM 693 C CA . TYR A 1 88 ? -9.988 -4.615 3.783 1.00 96.56 88 TYR A CA 1
ATOM 694 C C . TYR A 1 88 ? -11.072 -5.575 3.313 1.00 96.56 88 TYR A C 1
ATOM 696 O O . TYR A 1 88 ? -11.221 -5.844 2.114 1.00 96.56 88 TYR A O 1
ATOM 704 N N . ARG A 1 89 ? -11.884 -6.056 4.253 1.00 95.25 89 ARG A N 1
ATOM 705 C CA . ARG A 1 89 ? -13.042 -6.894 3.930 1.00 95.25 89 ARG A CA 1
ATOM 706 C C . ARG A 1 89 ? -14.146 -6.089 3.249 1.00 95.25 89 ARG A C 1
ATOM 708 O O . ARG A 1 89 ? -14.762 -6.570 2.297 1.00 95.25 89 ARG A O 1
ATOM 715 N N . HIS A 1 90 ? -14.392 -4.865 3.719 1.00 92.62 90 HIS A N 1
ATOM 716 C CA . HIS A 1 90 ? -15.491 -4.030 3.251 1.00 92.62 90 HIS A CA 1
ATOM 717 C C . HIS A 1 90 ? -14.996 -2.751 2.577 1.00 92.62 90 HIS A C 1
ATOM 719 O O . HIS A 1 90 ? -14.022 -2.122 2.981 1.00 92.62 90 HIS A O 1
ATOM 725 N N . ARG A 1 91 ? -15.729 -2.327 1.542 1.00 88.94 91 ARG A N 1
ATOM 726 C CA . ARG A 1 91 ? -15.437 -1.104 0.779 1.00 88.94 91 ARG A CA 1
ATOM 727 C C . ARG A 1 91 ? -15.486 0.158 1.645 1.00 88.94 91 ARG A C 1
ATOM 729 O O . ARG A 1 91 ? -14.799 1.124 1.340 1.00 88.94 91 ARG A O 1
ATOM 736 N N . VAL A 1 92 ? -16.317 0.174 2.687 1.00 87.69 92 VAL A N 1
ATOM 737 C CA . VAL A 1 92 ? -16.452 1.338 3.575 1.00 87.6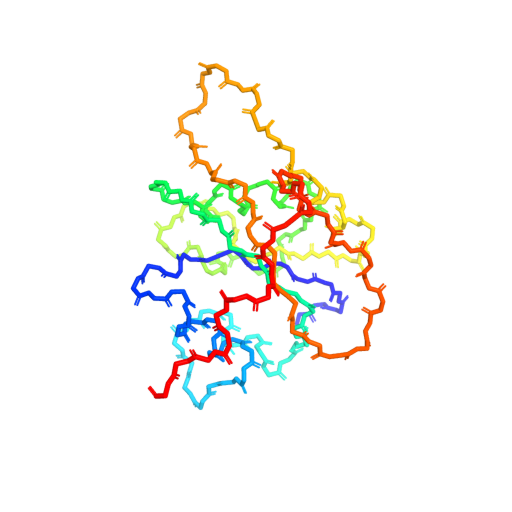9 92 VAL A CA 1
ATOM 738 C C . VAL A 1 92 ? -15.149 1.636 4.321 1.00 87.69 92 VAL A C 1
ATOM 740 O O . VAL A 1 92 ? -14.788 2.800 4.452 1.00 87.69 92 VAL A O 1
ATOM 743 N N . ASP A 1 93 ? -14.396 0.609 4.712 1.00 91.94 93 ASP A N 1
ATOM 744 C CA . ASP A 1 93 ? -13.139 0.775 5.449 1.00 91.94 93 ASP A CA 1
ATOM 745 C C . ASP A 1 93 ? -12.029 1.320 4.544 1.00 91.94 93 ASP A C 1
ATOM 747 O O . ASP A 1 93 ? -11.257 2.185 4.951 1.00 91.94 93 ASP A O 1
ATOM 751 N N . VAL A 1 94 ? -12.035 0.917 3.267 1.00 88.81 94 VAL A N 1
ATOM 752 C CA . VAL A 1 94 ? -11.187 1.508 2.219 1.00 88.81 94 VAL A CA 1
ATOM 753 C C . VAL A 1 94 ? -11.430 3.014 2.120 1.00 88.81 94 VAL A C 1
ATOM 755 O O . VAL A 1 94 ? -10.483 3.792 2.079 1.00 88.81 94 VAL A O 1
ATOM 758 N N . ILE A 1 95 ? -12.696 3.443 2.088 1.00 85.69 95 ILE A N 1
ATOM 759 C CA . ILE A 1 95 ? -13.046 4.866 1.967 1.00 85.69 95 ILE A CA 1
ATOM 760 C C . ILE A 1 95 ? -12.551 5.644 3.188 1.00 85.69 95 ILE A C 1
ATOM 762 O O . ILE A 1 95 ? -11.936 6.692 3.011 1.00 85.69 95 ILE A O 1
ATOM 766 N N . LYS A 1 96 ? -12.748 5.117 4.402 1.00 85.81 96 LYS A N 1
ATOM 767 C CA . LYS A 1 96 ? -12.262 5.754 5.636 1.00 85.81 96 LYS A CA 1
ATOM 768 C C . LYS A 1 96 ? -10.736 5.870 5.662 1.00 85.81 96 LYS A C 1
ATOM 770 O O . LYS A 1 96 ? -10.208 6.929 5.993 1.00 85.81 96 LYS A O 1
ATOM 775 N N . ALA A 1 97 ? -10.028 4.825 5.228 1.00 88.06 97 ALA A N 1
ATOM 776 C CA . ALA A 1 97 ? -8.573 4.845 5.107 1.00 88.06 97 ALA A CA 1
ATOM 777 C C . ALA A 1 97 ? -8.089 5.924 4.125 1.00 88.06 97 ALA A C 1
ATOM 779 O O . ALA A 1 97 ? -7.165 6.678 4.427 1.00 88.06 97 ALA A O 1
ATOM 780 N N . LEU A 1 98 ? -8.735 6.032 2.960 1.00 85.19 98 LEU A N 1
ATOM 781 C CA . LEU A 1 98 ? -8.405 7.044 1.954 1.00 85.19 98 LEU A CA 1
ATOM 782 C C . LEU A 1 98 ? -8.746 8.465 2.418 1.00 85.19 98 LEU A C 1
ATOM 784 O O . LEU A 1 98 ? -7.981 9.385 2.145 1.00 85.19 98 LEU A O 1
ATOM 788 N N . GLN A 1 99 ? -9.855 8.649 3.139 1.00 82.06 99 GLN A N 1
ATOM 789 C CA . GLN A 1 99 ? -10.206 9.931 3.753 1.00 82.06 99 GLN A CA 1
ATOM 790 C C . GLN A 1 99 ? -9.138 10.365 4.758 1.00 82.06 99 GLN A C 1
ATOM 792 O O . GLN A 1 99 ? -8.699 11.507 4.699 1.00 82.06 99 GLN A O 1
ATOM 797 N N . GLN A 1 100 ? -8.649 9.452 5.605 1.00 82.00 100 GLN A N 1
ATOM 798 C CA . GLN A 1 100 ? -7.578 9.741 6.565 1.00 82.00 100 GLN A CA 1
ATOM 799 C C . GLN A 1 100 ? -6.276 10.186 5.880 1.00 82.00 100 GLN A C 1
ATOM 801 O O . GLN A 1 100 ? -5.568 11.037 6.409 1.00 82.00 100 GLN A O 1
ATOM 806 N N . LEU A 1 101 ? -5.963 9.636 4.702 1.00 81.06 101 LEU A N 1
ATOM 807 C CA . LEU A 1 101 ? -4.815 10.070 3.897 1.00 81.06 101 LEU A CA 1
ATOM 808 C C . LEU A 1 101 ? -5.003 11.452 3.252 1.00 81.06 101 LEU A C 1
ATOM 810 O O . LEU A 1 101 ? -4.015 12.088 2.897 1.00 81.06 101 LEU A O 1
ATOM 814 N N . ALA A 1 102 ? -6.248 11.892 3.060 1.00 71.62 102 ALA A N 1
ATOM 815 C CA . ALA A 1 102 ? -6.579 13.173 2.440 1.00 71.62 102 ALA A CA 1
ATOM 816 C C . ALA A 1 102 ? -6.648 14.335 3.447 1.00 71.62 102 ALA A C 1
ATOM 818 O O . ALA A 1 102 ? -6.628 15.493 3.032 1.00 71.62 102 ALA A O 1
ATOM 819 N N . VAL A 1 103 ? -6.733 14.055 4.754 1.00 62.88 103 VAL A N 1
ATOM 820 C CA . VAL A 1 103 ? -6.729 15.099 5.789 1.00 62.88 103 VAL A CA 1
ATOM 821 C C . VAL A 1 103 ? -5.323 15.712 5.882 1.00 62.88 103 VAL A C 1
ATOM 823 O O . VAL A 1 103 ? -4.364 14.975 6.125 1.00 62.88 103 VAL A O 1
ATOM 826 N N . PRO A 1 104 ? -5.162 17.042 5.735 1.00 51.50 104 PRO A N 1
ATOM 827 C CA . PRO A 1 104 ? -3.895 17.703 6.015 1.00 51.50 104 PRO A CA 1
ATOM 828 C C . PRO A 1 104 ? -3.512 17.448 7.474 1.00 51.50 104 PRO A C 1
ATOM 830 O O . PRO A 1 104 ? -4.258 17.804 8.385 1.00 51.50 104 PRO A O 1
ATOM 833 N N . THR A 1 105 ? -2.362 16.822 7.719 1.00 50.03 105 THR A N 1
ATOM 834 C CA . THR A 1 105 ? -1.846 16.662 9.082 1.00 50.03 105 THR A CA 1
ATOM 835 C C . THR A 1 105 ? -1.463 18.038 9.635 1.00 50.03 105 THR A C 1
ATOM 837 O O . THR A 1 105 ? -0.327 18.484 9.492 1.00 50.03 105 THR A O 1
ATOM 840 N N . GLU A 1 106 ? -2.401 18.733 10.279 1.00 38.25 106 GLU A N 1
ATOM 841 C CA . GLU A 1 106 ? -2.098 19.888 11.123 1.00 38.25 106 GLU A CA 1
ATOM 842 C C . GLU A 1 106 ? -1.393 19.397 12.386 1.00 38.25 106 GLU A C 1
ATOM 844 O O . GLU A 1 106 ? -1.991 19.138 13.424 1.00 38.25 106 GLU A O 1
ATOM 849 N N . SER A 1 107 ? -0.083 19.207 12.308 1.00 37.25 107 SER A N 1
ATOM 850 C CA . SER A 1 107 ? 0.722 18.989 13.503 1.00 37.25 107 SER A CA 1
ATOM 851 C C . SER A 1 107 ? 2.009 19.776 13.371 1.00 37.25 107 SER A C 1
ATOM 853 O O . SER A 1 107 ? 2.938 19.393 12.665 1.00 37.25 107 SER A O 1
ATOM 855 N N . LYS A 1 108 ? 2.071 20.882 14.124 1.00 36.22 108 LYS A N 1
ATOM 856 C CA . LYS A 1 108 ? 3.240 21.760 14.269 1.00 36.22 108 LYS A CA 1
ATOM 857 C C . LYS A 1 108 ? 4.524 21.019 14.683 1.00 36.22 108 LYS A C 1
ATOM 859 O O . LYS A 1 108 ? 5.565 21.661 14.745 1.00 36.22 108 LYS A O 1
ATOM 864 N N . HIS A 1 109 ? 4.490 19.714 14.976 1.00 37.28 109 HIS A N 1
ATOM 865 C CA . HIS A 1 109 ? 5.621 18.916 15.467 1.00 37.28 109 HIS A CA 1
ATOM 866 C C . HIS A 1 109 ? 5.860 17.568 14.734 1.00 37.28 109 HIS A C 1
ATOM 868 O O . HIS A 1 109 ? 6.681 16.783 15.204 1.00 37.28 109 HIS A O 1
ATOM 874 N N . GLN A 1 110 ? 5.244 17.270 13.576 1.00 39.72 110 GLN A N 1
ATOM 875 C CA . GLN A 1 110 ? 5.460 15.975 12.892 1.00 39.72 110 GLN A CA 1
ATOM 876 C C . GLN A 1 110 ? 6.279 16.113 11.589 1.00 39.72 110 GLN A C 1
ATOM 878 O O . GLN A 1 110 ? 5.824 16.646 10.583 1.00 39.72 110 GLN A O 1
ATOM 883 N N . ARG A 1 111 ? 7.510 15.586 11.601 1.00 38.41 111 ARG A N 1
ATOM 884 C CA . ARG A 1 111 ? 8.525 15.625 10.524 1.00 38.41 111 ARG A CA 1
ATOM 885 C C . ARG A 1 111 ? 8.235 14.737 9.292 1.00 38.41 111 ARG A C 1
ATOM 887 O O . ARG A 1 111 ? 9.149 14.079 8.803 1.00 38.41 111 ARG A O 1
ATOM 894 N N . VAL A 1 112 ? 7.015 14.687 8.755 1.00 44.84 112 VAL A N 1
ATOM 895 C CA . VAL A 1 112 ? 6.775 13.981 7.475 1.00 44.84 112 VAL A CA 1
ATOM 896 C C . VAL A 1 112 ? 5.847 14.798 6.579 1.00 44.84 112 VAL A C 1
ATOM 898 O O . VAL A 1 112 ? 4.629 14.662 6.624 1.00 44.84 112 VAL A O 1
ATOM 901 N N . GLY A 1 113 ? 6.445 15.670 5.765 1.00 41.22 113 GLY A N 1
ATOM 902 C CA . GLY A 1 113 ? 5.749 16.452 4.744 1.00 41.22 113 GLY A CA 1
ATOM 903 C C . GLY A 1 113 ? 5.363 15.583 3.549 1.00 41.22 113 GLY A C 1
ATOM 904 O O . GLY A 1 113 ? 6.100 15.531 2.566 1.00 41.22 113 GLY A O 1
ATOM 905 N N . LEU A 1 114 ? 4.236 14.877 3.648 1.00 49.81 114 LEU A N 1
ATOM 906 C CA . LEU A 1 114 ? 3.558 14.320 2.478 1.00 49.81 114 LEU A CA 1
ATOM 907 C C . LEU A 1 114 ? 2.786 15.452 1.792 1.00 49.81 114 LEU A C 1
ATOM 909 O O . LEU A 1 114 ? 2.035 16.175 2.447 1.00 49.81 114 LEU A O 1
ATOM 913 N N . THR A 1 115 ? 2.977 15.626 0.486 1.00 52.56 115 THR A N 1
ATOM 914 C CA . THR A 1 115 ? 2.159 16.551 -0.307 1.00 52.56 115 THR A CA 1
ATOM 915 C C . THR A 1 115 ? 0.722 16.052 -0.381 1.00 52.56 115 THR A C 1
ATOM 917 O O . THR A 1 115 ? 0.459 14.861 -0.192 1.00 52.56 115 THR A O 1
ATOM 920 N N . GLN A 1 116 ? -0.208 16.940 -0.738 1.00 51.41 116 GLN A N 1
ATOM 921 C CA . GLN A 1 116 ? -1.547 16.496 -1.111 1.00 51.41 116 GLN A CA 1
ATOM 922 C C . GLN A 1 116 ? -1.471 15.435 -2.227 1.00 51.41 116 GLN A C 1
ATOM 924 O O . GLN A 1 116 ? -0.601 15.533 -3.105 1.00 51.41 116 GLN A O 1
ATOM 929 N N . PRO A 1 117 ? -2.329 14.401 -2.184 1.00 50.16 117 PRO A N 1
ATOM 930 C CA . PRO A 1 117 ? -2.356 13.370 -3.209 1.00 50.16 117 PRO A CA 1
ATOM 931 C C . PRO A 1 117 ? -2.724 13.965 -4.565 1.00 50.16 117 PRO A C 1
ATOM 933 O O . PRO A 1 117 ? -3.730 14.661 -4.694 1.00 50.16 117 PRO A O 1
ATOM 936 N N . VAL A 1 118 ? -1.964 13.614 -5.601 1.00 48.78 118 VAL A N 1
ATOM 937 C CA . VAL A 1 118 ? -2.426 13.805 -6.979 1.00 48.78 118 VAL A CA 1
ATOM 938 C C . VAL A 1 118 ? -3.179 12.537 -7.385 1.00 48.78 118 VAL A C 1
ATOM 940 O O . VAL A 1 118 ? -2.586 11.459 -7.509 1.00 48.78 118 VAL A O 1
ATOM 943 N N . TYR A 1 119 ? -4.499 12.651 -7.532 1.00 46.62 119 TYR A N 1
ATOM 944 C CA . TYR A 1 119 ? -5.378 11.555 -7.942 1.00 46.62 119 TYR A CA 1
ATOM 945 C C . TYR A 1 119 ? -5.399 11.430 -9.462 1.00 46.62 119 TYR A C 1
ATOM 947 O O . TYR A 1 119 ? -5.622 12.409 -10.168 1.00 46.62 119 TYR A O 1
ATOM 955 N N . TRP A 1 120 ? -5.245 10.212 -9.969 1.00 47.16 120 TRP A N 1
ATOM 956 C CA . TRP A 1 120 ? -5.378 9.929 -11.393 1.00 47.16 120 TRP A CA 1
ATOM 957 C C . TRP A 1 120 ? -6.146 8.622 -11.588 1.00 47.16 120 TRP A C 1
ATOM 959 O O . TRP A 1 120 ? -5.849 7.592 -10.979 1.00 47.16 120 TRP A O 1
ATOM 969 N N . TYR A 1 121 ? -7.159 8.679 -12.449 1.00 39.88 121 TYR A N 1
ATOM 970 C CA . TYR 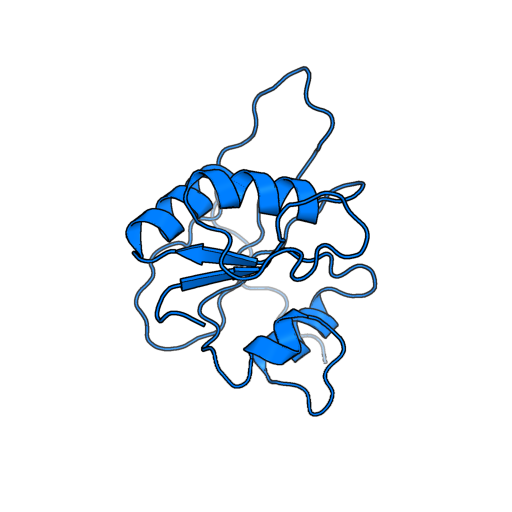A 1 121 ? -8.052 7.567 -12.754 1.00 39.88 121 TYR A CA 1
ATOM 971 C C . TYR A 1 121 ? -7.578 6.803 -13.996 1.00 39.88 121 TYR A C 1
ATOM 973 O O . TYR A 1 121 ? -7.303 7.404 -15.032 1.00 39.88 121 TYR A O 1
ATOM 981 N N . GLY A 1 122 ? -7.540 5.472 -13.910 1.00 37.41 122 GLY A N 1
ATOM 982 C CA . GLY A 1 122 ? -7.527 4.580 -15.071 1.00 37.41 122 GLY A CA 1
ATOM 983 C C . GLY A 1 122 ? -8.861 3.831 -15.136 1.00 37.41 122 GLY A C 1
ATOM 984 O O . GLY A 1 122 ? -9.163 3.064 -14.225 1.00 37.41 122 GLY A O 1
ATOM 985 N N . GLY A 1 123 ? -9.680 4.089 -16.163 1.00 32.16 123 GLY A N 1
ATOM 986 C CA . GLY A 1 123 ? -11.007 3.474 -16.350 1.00 32.16 123 GLY A CA 1
ATOM 987 C C . GLY A 1 123 ? -10.977 1.975 -16.669 1.00 32.16 123 GLY A C 1
ATOM 988 O O . GLY A 1 123 ? -9.931 1.437 -17.002 1.00 32.16 123 GLY A O 1
ATOM 989 N N . THR A 1 124 ? -12.079 1.218 -16.578 1.00 33.94 124 THR A N 1
ATOM 990 C CA . THR A 1 124 ? -13.512 1.586 -16.548 1.00 33.94 124 THR A CA 1
ATOM 991 C C . THR A 1 124 ? -14.369 0.589 -15.741 1.00 33.94 124 THR A C 1
ATOM 993 O O . THR A 1 124 ? -14.078 -0.605 -15.697 1.00 33.94 124 THR A O 1
ATOM 996 N N . ARG A 1 125 ? -15.511 1.085 -15.225 1.00 30.19 125 ARG A N 1
ATOM 997 C CA . ARG A 1 125 ? -16.691 0.360 -14.686 1.00 30.19 125 ARG A CA 1
ATOM 998 C C . ARG A 1 125 ? -16.601 -0.198 -13.250 1.00 30.19 125 ARG A C 1
ATOM 1000 O O . ARG A 1 125 ? -16.849 -1.370 -12.988 1.00 30.19 125 ARG A O 1
ATOM 1007 N N . ALA A 1 126 ? -16.352 0.682 -12.285 1.00 32.28 126 ALA A N 1
ATOM 1008 C CA . ALA A 1 126 ? -16.858 0.524 -10.919 1.00 32.28 126 ALA A CA 1
ATOM 1009 C C . ALA A 1 126 ? -17.025 1.924 -10.319 1.00 32.28 126 ALA A C 1
ATOM 1011 O O . ALA A 1 126 ? -16.032 2.607 -10.095 1.00 32.28 126 ALA A O 1
ATOM 1012 N N . GLY A 1 127 ? -18.266 2.380 -10.142 1.00 29.23 127 GLY A N 1
ATOM 1013 C CA . GLY A 1 127 ? -18.602 3.730 -9.682 1.00 29.23 127 GLY A CA 1
ATOM 1014 C C . GLY A 1 127 ? -18.023 4.072 -8.307 1.00 29.23 127 GLY A C 1
ATOM 1015 O O . GLY A 1 127 ? -18.665 3.869 -7.279 1.00 29.23 127 GLY A O 1
ATOM 1016 N N . PHE A 1 128 ? -16.813 4.622 -8.288 1.00 36.56 128 PHE A N 1
ATOM 1017 C CA . PHE A 1 128 ? -16.226 5.282 -7.131 1.00 36.56 128 PHE A CA 1
ATOM 1018 C C . PHE A 1 128 ? -16.222 6.792 -7.390 1.00 36.56 128 PHE A C 1
ATOM 1020 O O . PHE A 1 128 ? -15.387 7.262 -8.160 1.00 36.56 128 PHE A O 1
ATOM 1027 N N . PRO A 1 129 ? -17.124 7.569 -6.766 1.00 32.12 129 PRO A N 1
ATOM 1028 C CA . PRO A 1 129 ? -16.934 9.002 -6.661 1.00 32.12 129 PRO A CA 1
ATOM 1029 C C . PRO A 1 129 ? -15.920 9.233 -5.540 1.00 32.12 129 PRO A C 1
ATOM 1031 O O . PRO A 1 129 ? -16.257 9.211 -4.360 1.00 32.12 129 PRO A O 1
ATOM 1034 N N . LEU A 1 130 ? -14.652 9.377 -5.904 1.00 35.16 130 LEU A N 1
ATOM 1035 C CA . LEU A 1 130 ? -13.676 10.038 -5.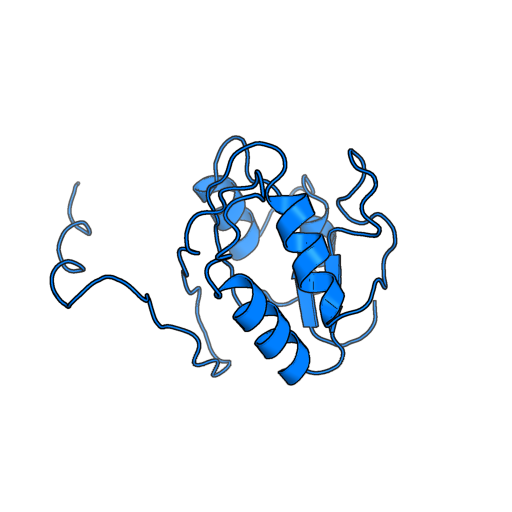044 1.00 35.16 130 LEU A CA 1
ATOM 1036 C C . LEU A 1 130 ? -12.708 10.798 -5.947 1.00 35.16 130 LEU A C 1
ATOM 1038 O O . LEU A 1 130 ? -11.568 10.407 -6.166 1.00 35.16 130 LEU A O 1
ATOM 1042 N N . VAL A 1 131 ? -13.237 11.862 -6.548 1.00 35.38 131 VAL A N 1
ATOM 1043 C CA . VAL A 1 131 ? -12.434 12.914 -7.161 1.00 35.38 131 VAL A CA 1
ATOM 1044 C C . VAL A 1 131 ? -12.928 14.223 -6.577 1.00 35.38 131 VAL A C 1
ATOM 1046 O O . VAL A 1 131 ? -14.011 14.695 -6.910 1.00 35.38 131 VAL A O 1
ATOM 1049 N N . GLN A 1 132 ? -12.122 14.793 -5.694 1.00 32.00 132 GLN A N 1
ATOM 1050 C CA . GLN A 1 132 ? -12.115 16.224 -5.467 1.00 32.00 132 GLN A CA 1
ATOM 1051 C C . GLN A 1 132 ? -10.661 16.611 -5.221 1.00 32.00 132 GLN A C 1
ATOM 1053 O O . GLN A 1 132 ? -10.070 16.259 -4.203 1.00 32.00 132 GLN A O 1
ATOM 1058 N N . THR A 1 133 ? -10.059 17.277 -6.200 1.00 33.88 133 THR A N 1
ATOM 1059 C CA . THR A 1 133 ? -8.873 18.098 -5.983 1.00 33.88 133 THR A CA 1
ATOM 1060 C C . THR A 1 133 ? -9.301 19.226 -5.050 1.00 33.88 133 THR A C 1
ATOM 1062 O O . THR A 1 133 ? -10.064 20.106 -5.446 1.00 33.88 133 THR A O 1
ATOM 1065 N N . ILE A 1 134 ? -8.873 19.195 -3.789 1.00 31.17 134 ILE A N 1
ATOM 1066 C CA . ILE A 1 134 ? -9.055 20.337 -2.892 1.00 31.17 134 ILE A CA 1
ATOM 1067 C C . ILE A 1 134 ? -7.892 21.293 -3.177 1.00 31.17 134 ILE A C 1
ATOM 1069 O O . ILE A 1 134 ? -6.820 21.135 -2.608 1.00 31.17 134 ILE A O 1
ATOM 1073 N N . GLY A 1 135 ? -8.079 22.257 -4.088 1.00 28.53 135 GLY A N 1
ATOM 1074 C CA . GLY A 1 135 ? -7.108 23.352 -4.236 1.00 28.53 135 GLY A CA 1
ATOM 1075 C C . GLY A 1 135 ? -6.995 24.067 -5.581 1.00 28.53 135 GLY A C 1
ATOM 1076 O O . GLY A 1 135 ? -6.367 25.117 -5.615 1.00 28.53 135 GLY A O 1
ATOM 1077 N N . GLU A 1 136 ? -7.598 23.586 -6.668 1.00 29.98 136 GLU A N 1
ATOM 1078 C CA . GLU A 1 136 ? -7.553 24.302 -7.952 1.00 29.98 136 GLU A CA 1
ATOM 1079 C C . GLU A 1 136 ? -8.954 24.754 -8.351 1.00 29.98 136 GLU A C 1
ATOM 1081 O O . GLU A 1 136 ? -9.788 23.987 -8.834 1.00 29.98 136 GLU A O 1
ATOM 1086 N N . SER A 1 137 ? -9.223 26.037 -8.121 1.00 29.61 137 SER A N 1
ATOM 1087 C CA . SER A 1 137 ? -10.294 26.754 -8.798 1.00 29.61 137 SER A CA 1
ATOM 1088 C C . SER A 1 137 ? -10.132 26.578 -10.308 1.00 29.61 137 SER A C 1
ATOM 1090 O O . SER A 1 137 ? -9.079 26.907 -10.848 1.00 29.61 137 SER A O 1
ATOM 1092 N N . ASN A 1 138 ? -11.184 26.057 -10.953 1.00 34.62 138 ASN A N 1
ATOM 1093 C CA . ASN A 1 138 ? -11.463 26.096 -12.391 1.00 34.62 138 ASN A CA 1
ATOM 1094 C C . ASN A 1 138 ? -10.564 27.085 -13.148 1.00 34.62 138 ASN A C 1
ATOM 1096 O O . ASN A 1 138 ? -10.842 28.274 -13.053 1.00 34.62 138 ASN A O 1
ATOM 1100 N N . HIS A 1 139 ? -9.535 26.605 -13.857 1.00 29.70 139 HIS A N 1
ATOM 1101 C CA . HIS A 1 139 ? -8.905 27.180 -15.065 1.00 29.70 139 HIS A CA 1
ATOM 1102 C C . HIS A 1 139 ? -7.500 26.568 -15.250 1.00 29.70 139 HIS A C 1
ATOM 1104 O O . HIS A 1 139 ? -6.526 27.186 -14.848 1.00 29.70 139 HIS A O 1
ATOM 1110 N N . ALA A 1 140 ? -7.390 25.361 -15.833 1.00 28.56 140 ALA A N 1
ATOM 1111 C CA . ALA A 1 140 ? -6.251 24.905 -16.670 1.00 28.56 140 ALA A CA 1
ATOM 1112 C C . ALA A 1 140 ? -6.168 23.366 -16.786 1.00 28.56 140 ALA A C 1
ATOM 1114 O O . ALA A 1 140 ? -5.184 22.751 -16.396 1.00 28.56 140 ALA A O 1
ATOM 1115 N N . VAL A 1 141 ? -7.163 22.715 -17.398 1.00 30.30 141 VAL A N 1
ATOM 1116 C CA . VAL A 1 141 ? -6.993 21.328 -17.905 1.00 30.30 141 VAL A CA 1
ATOM 1117 C C . VAL A 1 141 ? -7.325 21.257 -19.399 1.00 30.30 141 VAL A C 1
ATOM 1119 O O . VAL A 1 141 ? -7.883 20.289 -19.899 1.00 30.30 141 VAL A O 1
ATOM 1122 N N . HIS A 1 142 ? -6.970 22.306 -20.148 1.00 29.38 142 HIS A N 1
ATOM 1123 C CA . HIS A 1 142 ? -7.095 22.301 -21.611 1.00 29.38 142 HIS A CA 1
ATOM 1124 C C . HIS A 1 142 ? -5.802 22.553 -22.384 1.00 29.38 142 HIS A C 1
ATOM 1126 O O . HIS A 1 142 ? -5.836 22.591 -23.610 1.00 29.38 142 HIS A O 1
ATOM 1132 N N . GLN A 1 143 ? -4.644 22.652 -21.737 1.00 30.88 143 GLN A N 1
ATOM 1133 C CA . GLN A 1 143 ? -3.403 22.934 -22.459 1.00 30.88 143 GLN A CA 1
ATOM 1134 C C . GLN A 1 143 ? -2.276 22.049 -21.946 1.00 30.88 143 GLN A C 1
ATOM 1136 O O . GLN A 1 143 ? -1.582 22.420 -21.014 1.00 30.88 143 GLN A O 1
ATOM 1141 N N . ASN A 1 144 ? -2.176 20.838 -22.508 1.00 27.80 144 ASN A N 1
ATOM 1142 C CA . ASN A 1 144 ? -0.912 20.153 -22.846 1.00 27.80 144 ASN A CA 1
ATOM 1143 C C . ASN A 1 144 ? -1.147 18.758 -23.463 1.00 27.80 144 ASN A C 1
ATOM 1145 O O . ASN A 1 144 ? -0.391 17.819 -23.243 1.00 27.80 144 ASN A O 1
ATOM 1149 N N . ALA A 1 145 ? -2.182 18.630 -24.300 1.00 29.34 145 ALA A N 1
ATOM 1150 C CA . ALA A 1 145 ? -2.369 17.489 -25.204 1.00 29.34 145 ALA A CA 1
ATOM 1151 C C . ALA A 1 145 ? -2.072 17.882 -26.663 1.00 29.34 145 ALA A C 1
ATO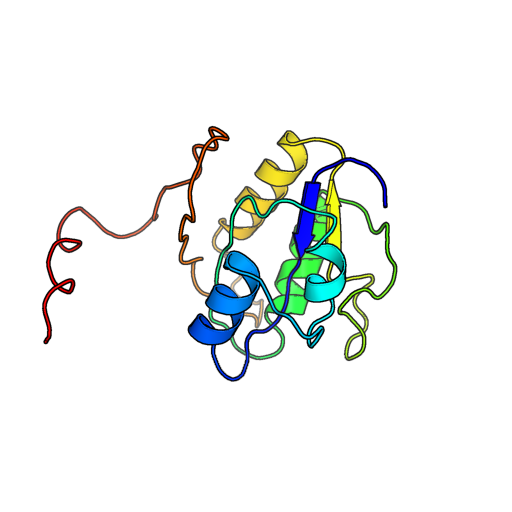M 1153 O O . ALA A 1 145 ? -2.767 17.458 -27.582 1.00 29.34 145 ALA A O 1
ATOM 1154 N N . ARG A 1 146 ? -1.074 18.750 -26.875 1.00 32.97 146 ARG A N 1
ATOM 1155 C CA . ARG A 1 146 ? -0.485 19.043 -28.188 1.00 32.97 146 ARG A CA 1
ATOM 1156 C C . ARG A 1 146 ? 0.961 19.498 -28.020 1.00 32.97 146 ARG A C 1
ATOM 1158 O O . ARG A 1 146 ? 1.207 20.691 -27.930 1.00 32.97 146 ARG A O 1
ATOM 1165 N N . VAL A 1 147 ? 1.898 18.559 -28.053 1.00 31.55 147 VAL A N 1
ATOM 1166 C CA . VAL A 1 147 ? 3.217 18.793 -28.654 1.00 31.55 147 VAL A CA 1
ATOM 1167 C C . VAL A 1 147 ? 3.574 17.528 -29.431 1.00 31.55 147 VAL A C 1
ATOM 1169 O O . VAL A 1 147 ? 3.306 16.419 -28.972 1.00 31.55 147 VAL A O 1
ATOM 1172 N N . ARG A 1 148 ? 4.023 17.771 -30.661 1.00 32.16 148 ARG A N 1
ATOM 1173 C CA . ARG A 1 148 ? 4.398 16.819 -31.707 1.00 32.16 148 ARG A CA 1
ATOM 1174 C C . ARG A 1 148 ? 5.634 16.008 -31.341 1.00 32.16 148 ARG A C 1
ATOM 1176 O O . ARG A 1 148 ? 6.449 16.533 -30.554 1.00 32.16 148 ARG A O 1
#

Secondary structure (DSSP, 8-state):
--SSEEEE----TT-HHHHHHHHHH--SS--STTHHHHTT-----EEE---SS-HHHHHHHHHHTTSB-SSTTTT-TTS--S-SEEEESSHHHHHHHHHHHHS----TT----PPPPEEE---SS--------SS--S--SSSSS---

Radius of gyration: 16.14 Å; chains: 1; bounding box: 32×42×47 Å

pLDDT: mean 70.43, std 23.84, range [27.8, 97.44]

InterPro domains:
  IPR002837 Protein of unknown function DUF123 [PF01986] (2-87)
  IPR002837 Protein of unknown function DUF123 [PTHR37460] (2-95)
  IPR002837 Protein of unknown function DUF123 [cd10441] (2-86)

Foldseek 3Di:
DDPADKDFFDDCPPHPVVVVVCLQVHDPDDDALVNVCSVVDDDFFDKDKDKPDCPLLVLQVLLVVLFDDPDACRNVPPHPRRYRMTGDHDPVSVVVSVVSLQDPPPDPPDPIDIDHIDTDDDDDDDDDPDDDDPPDDDDDPPPDPDDD

Sequence (148 aa):
MPRGYYIYAGSAQGGLAKRLHRHVHGASTYHWHIDYLRSQARVLAWCAFAGHHYPECTLARTLLTWGDVVCPRFGASDCSCPAHLVYYRHRVDVIKALQQLAVPTESKHQRVGLTQPVYWYGGTRAGFPLVQTIGESNHAVHQNARVR